Protein AF-A0A0A2WKD2-F1 (afdb_monomer_lite)

Secondary structure (DSSP, 8-state):
-------TTHHHHHHSTT-HHHHHHHHHHHHHHHHHHHHHHHHHHHHT-HHHHHHHHHHHHHHHHHTT-HHHHHTTHHHHH---HHHHHHHIIIIIHHHHHHHHHHHHHHHHHHT--TT-

Organism: NCBI:txid1300345

pLDDT: mean 87.42, std 16.6, range [31.45, 98.31]

Radius of gyration: 15.68 Å; chains: 1; bounding box: 31×27×49 Å

Structure (mmCIF, N/CA/C/O backbone):
data_AF-A0A0A2WKD2-F1
#
_entry.id   AF-A0A0A2WKD2-F1
#
loop_
_atom_site.group_PDB
_atom_site.id
_atom_site.type_symbol
_atom_site.label_atom_id
_atom_site.label_alt_id
_atom_site.label_comp_id
_atom_site.label_asym_id
_atom_site.label_entity_id
_atom_site.label_seq_id
_atom_site.pdbx_PDB_ins_code
_atom_site.Cartn_x
_atom_site.Cartn_y
_atom_site.Cartn_z
_atom_site.occupancy
_atom_site.B_iso_or_equiv
_atom_site.auth_seq_id
_atom_site.auth_comp_id
_atom_site.auth_asym_id
_atom_site.auth_atom_id
_atom_site.pdbx_PDB_model_num
ATOM 1 N N . MET A 1 1 ? -0.875 16.321 -30.060 1.00 33.34 1 MET A N 1
ATOM 2 C CA . MET A 1 1 ? -0.948 15.018 -29.373 1.00 33.34 1 MET A CA 1
ATOM 3 C C . MET A 1 1 ? 0.434 14.750 -28.821 1.00 33.34 1 MET A C 1
ATOM 5 O O . MET A 1 1 ? 1.294 14.309 -29.568 1.00 33.34 1 MET A O 1
ATOM 9 N N . ALA A 1 2 ? 0.679 15.194 -27.589 1.00 31.45 2 ALA A N 1
ATOM 10 C CA . ALA A 1 2 ? 1.913 14.881 -26.887 1.00 31.45 2 ALA A CA 1
ATOM 11 C C . ALA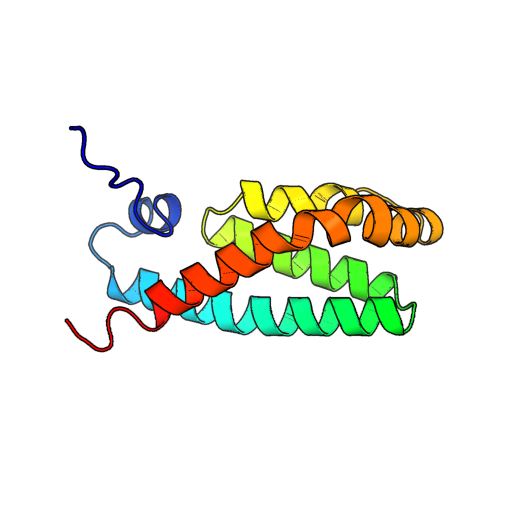 A 1 2 ? 1.740 13.477 -26.309 1.00 31.45 2 ALA A C 1
ATOM 13 O O . ALA A 1 2 ? 0.745 13.207 -25.641 1.00 31.45 2 ALA A O 1
ATOM 14 N N . ASP A 1 3 ? 2.654 12.609 -26.705 1.00 33.47 3 ASP A N 1
ATOM 15 C CA . ASP A 1 3 ? 2.818 11.232 -26.276 1.00 33.47 3 ASP A CA 1
ATOM 16 C C . ASP A 1 3 ? 2.834 11.161 -24.739 1.00 33.47 3 ASP A C 1
ATOM 18 O O . ASP A 1 3 ? 3.656 11.815 -24.098 1.00 33.47 3 ASP A O 1
ATOM 22 N N . ASP A 1 4 ? 1.883 10.433 -24.148 1.00 33.97 4 ASP A N 1
ATOM 23 C CA . ASP A 1 4 ? 1.722 10.254 -22.695 1.00 33.97 4 ASP A CA 1
ATOM 24 C C . ASP A 1 4 ? 2.729 9.207 -22.187 1.00 33.97 4 ASP A C 1
ATOM 26 O O . ASP A 1 4 ? 2.394 8.226 -21.529 1.00 33.97 4 ASP A O 1
ATOM 30 N N . THR A 1 5 ? 4.000 9.393 -22.547 1.00 38.25 5 THR A N 1
ATOM 31 C CA . THR A 1 5 ? 5.145 8.624 -22.059 1.00 38.25 5 THR A CA 1
ATOM 32 C C . THR A 1 5 ? 5.594 9.121 -20.678 1.00 38.25 5 THR A C 1
ATOM 34 O O . THR A 1 5 ? 6.785 9.167 -20.375 1.00 38.25 5 THR A O 1
ATOM 37 N N . ASP A 1 6 ? 4.657 9.399 -19.767 1.00 42.16 6 ASP A N 1
ATOM 38 C CA . ASP A 1 6 ? 4.926 9.211 -18.334 1.00 42.16 6 ASP A CA 1
ATOM 39 C C . ASP A 1 6 ? 4.816 7.698 -18.059 1.00 42.16 6 ASP A C 1
ATOM 41 O O . ASP A 1 6 ? 3.878 7.195 -17.444 1.00 42.16 6 ASP A O 1
ATOM 45 N N . GLY A 1 7 ? 5.766 6.953 -18.640 1.00 53.97 7 GLY A N 1
ATOM 46 C CA . GLY A 1 7 ? 5.760 5.494 -18.706 1.00 53.97 7 GLY A CA 1
ATOM 47 C C . GLY A 1 7 ? 5.674 4.839 -17.330 1.00 53.97 7 GLY A C 1
ATOM 48 O O . GLY A 1 7 ? 6.089 5.412 -16.322 1.00 53.97 7 GLY A O 1
ATOM 49 N N . ASP A 1 8 ? 5.141 3.618 -17.283 1.00 68.94 8 ASP A N 1
ATOM 50 C CA . ASP A 1 8 ? 5.014 2.851 -16.047 1.00 68.94 8 ASP A CA 1
ATOM 51 C C . ASP A 1 8 ? 6.318 2.891 -15.227 1.00 68.94 8 ASP A C 1
ATOM 53 O O . ASP A 1 8 ? 7.398 2.555 -15.720 1.00 68.94 8 ASP A O 1
ATOM 57 N N . PHE A 1 9 ? 6.224 3.321 -13.964 1.00 85.75 9 PHE A N 1
ATOM 58 C CA . PHE A 1 9 ? 7.381 3.513 -13.082 1.00 85.75 9 PHE A CA 1
ATOM 59 C C . PHE A 1 9 ? 8.441 4.479 -13.658 1.00 85.75 9 PHE A C 1
ATOM 61 O O . PHE A 1 9 ? 9.643 4.223 -13.567 1.00 85.75 9 PHE A O 1
ATOM 68 N N . ALA A 1 10 ? 8.010 5.606 -14.242 1.00 84.69 10 ALA A N 1
ATOM 69 C CA . ALA A 1 10 ? 8.865 6.599 -14.904 1.00 84.69 10 ALA A CA 1
ATOM 70 C C . ALA A 1 10 ? 10.073 7.038 -14.064 1.00 84.69 10 ALA A C 1
ATOM 72 O O . ALA A 1 10 ? 11.181 7.137 -14.584 1.00 84.69 10 ALA A O 1
ATOM 73 N N . GLU A 1 11 ? 9.889 7.290 -12.767 1.00 88.19 11 GLU A N 1
ATOM 74 C CA . GLU A 1 11 ? 10.984 7.704 -11.882 1.00 88.19 11 GLU A CA 1
ATOM 75 C C . GLU A 1 11 ? 12.046 6.602 -11.730 1.00 88.19 11 GLU A C 1
ATOM 77 O O . GLU A 1 11 ? 13.236 6.869 -11.900 1.00 88.19 11 GLU A O 1
ATOM 82 N N . LEU A 1 12 ? 11.625 5.348 -11.536 1.00 87.38 12 LEU A N 1
ATOM 83 C CA . LEU A 1 12 ? 12.529 4.196 -11.516 1.00 87.38 12 LEU A CA 1
ATOM 84 C C . LEU A 1 12 ? 13.246 4.013 -12.865 1.00 87.38 12 LEU A C 1
ATOM 86 O O . LEU A 1 12 ? 14.446 3.736 -12.898 1.00 87.38 12 LEU A O 1
ATOM 90 N N . SER A 1 13 ? 12.533 4.206 -13.976 1.00 87.69 13 SER A N 1
ATOM 91 C CA . SER A 1 13 ? 13.098 4.140 -15.328 1.00 87.69 13 SER A CA 1
ATOM 92 C C . SER A 1 13 ? 14.125 5.247 -15.591 1.00 87.69 13 SER A C 1
ATOM 94 O O . SER A 1 13 ? 15.140 4.999 -16.239 1.00 87.69 13 SER A O 1
ATOM 96 N N . ARG A 1 14 ? 13.929 6.449 -15.029 1.00 88.62 14 ARG A N 1
ATOM 97 C CA . ARG A 1 14 ? 14.918 7.541 -15.078 1.00 88.62 14 ARG A CA 1
ATOM 98 C C . ARG A 1 14 ? 16.183 7.217 -14.280 1.00 88.62 14 ARG A C 1
ATOM 100 O O . ARG A 1 14 ? 17.261 7.639 -14.685 1.00 88.62 14 ARG A O 1
ATOM 107 N N . TRP A 1 15 ? 16.079 6.482 -13.170 1.00 86.69 15 TRP A N 1
ATOM 108 C CA . TRP A 1 15 ? 17.247 6.058 -12.381 1.00 86.69 15 TRP A CA 1
ATOM 109 C C . TRP A 1 15 ? 18.056 4.937 -13.041 1.00 86.69 15 TRP A C 1
ATOM 111 O O . TRP A 1 15 ? 19.239 4.778 -12.743 1.00 86.69 15 TRP A O 1
ATOM 121 N N . LEU A 1 16 ? 17.432 4.158 -13.926 1.00 86.19 16 LEU A N 1
ATOM 122 C CA . LEU A 1 16 ? 18.040 3.018 -14.615 1.00 86.19 16 LEU A CA 1
ATOM 123 C C . LEU A 1 16 ? 17.937 3.169 -16.142 1.00 86.19 16 LEU A C 1
ATOM 125 O O . LEU A 1 16 ? 17.354 2.307 -16.811 1.00 86.19 16 LEU A O 1
ATOM 129 N N . PRO A 1 17 ? 18.499 4.251 -16.715 1.00 76.69 17 PRO A N 1
ATOM 130 C CA . PRO A 1 17 ? 18.387 4.495 -18.141 1.00 76.69 17 PRO A CA 1
ATOM 131 C C . PRO A 1 17 ? 19.067 3.348 -18.900 1.00 76.69 17 PRO A C 1
ATOM 133 O O . PRO A 1 17 ? 20.211 2.997 -18.611 1.00 76.69 17 PRO A O 1
ATOM 136 N N . HIS A 1 18 ? 18.365 2.786 -19.886 1.00 78.75 18 HIS A N 1
ATOM 137 C CA . HIS A 1 18 ? 18.800 1.660 -20.730 1.00 78.75 18 HIS A CA 1
ATOM 138 C C . HIS A 1 18 ? 18.815 0.265 -20.071 1.00 78.75 18 HIS A C 1
ATOM 140 O O . HIS A 1 18 ? 19.249 -0.689 -20.713 1.00 78.75 18 HIS A O 1
ATOM 146 N N . ASP A 1 19 ? 18.294 0.090 -18.848 1.00 87.88 19 ASP A N 1
ATOM 147 C CA . ASP A 1 19 ? 18.200 -1.230 -18.194 1.00 87.88 19 ASP A CA 1
ATOM 148 C C . ASP A 1 19 ? 16.745 -1.633 -17.896 1.00 87.88 19 ASP A C 1
ATOM 150 O O . ASP A 1 19 ? 16.332 -1.874 -16.755 1.00 87.88 19 ASP A O 1
ATOM 154 N N . ALA A 1 20 ? 15.947 -1.736 -18.963 1.00 85.25 20 ALA A N 1
ATOM 155 C CA . ALA A 1 20 ? 14.544 -2.147 -18.885 1.00 85.25 20 ALA A CA 1
ATOM 156 C C . ALA A 1 20 ? 14.372 -3.531 -18.226 1.00 85.25 20 ALA A C 1
ATOM 158 O O . ALA A 1 20 ? 13.399 -3.773 -17.512 1.00 85.25 20 ALA A O 1
ATOM 159 N N . ALA A 1 21 ? 15.337 -4.440 -18.409 1.00 88.19 21 ALA A N 1
ATOM 160 C CA . ALA A 1 21 ? 15.316 -5.754 -17.773 1.00 88.19 21 ALA A CA 1
ATOM 161 C C . ALA A 1 21 ? 15.452 -5.653 -16.244 1.00 88.19 21 ALA A C 1
ATOM 163 O O . ALA A 1 21 ? 14.768 -6.366 -15.505 1.00 88.19 21 ALA A O 1
ATOM 164 N N . ARG A 1 22 ? 16.311 -4.762 -15.735 1.00 89.62 22 ARG A N 1
ATOM 165 C CA . ARG A 1 22 ? 16.419 -4.498 -14.297 1.00 89.62 22 ARG A CA 1
ATOM 166 C C . ARG A 1 22 ? 15.200 -3.781 -13.743 1.00 89.62 22 ARG A C 1
ATOM 168 O O . ARG A 1 22 ? 14.753 -4.193 -12.675 1.00 89.62 22 ARG A O 1
ATOM 175 N N . VAL A 1 23 ? 14.630 -2.810 -14.459 1.00 90.44 23 VAL A N 1
ATOM 176 C CA . VAL A 1 23 ? 13.356 -2.177 -14.068 1.00 90.44 23 VAL A CA 1
ATOM 177 C C . VAL A 1 23 ? 12.275 -3.246 -13.896 1.00 90.44 23 VAL A C 1
ATOM 179 O O . VAL A 1 23 ? 11.714 -3.363 -12.808 1.00 90.44 23 VAL A O 1
ATOM 182 N N . ARG A 1 24 ? 12.075 -4.127 -14.889 1.00 90.62 24 ARG A N 1
ATOM 183 C CA . ARG A 1 24 ? 11.113 -5.240 -14.787 1.00 90.62 24 ARG A CA 1
ATOM 184 C C . ARG A 1 24 ? 11.375 -6.146 -13.586 1.00 90.62 24 ARG A C 1
ATOM 186 O O . ARG A 1 24 ? 10.440 -6.490 -12.871 1.00 90.62 24 ARG A O 1
ATOM 193 N N . ARG A 1 25 ? 12.633 -6.510 -13.308 1.00 92.69 25 ARG A N 1
ATOM 194 C CA . ARG A 1 25 ? 12.980 -7.340 -12.134 1.00 92.69 25 ARG A CA 1
ATOM 195 C C . ARG A 1 25 ? 12.659 -6.651 -10.807 1.00 92.69 25 ARG A C 1
ATOM 197 O O . ARG A 1 25 ? 12.154 -7.310 -9.898 1.00 92.69 25 ARG A O 1
ATOM 204 N N . ILE A 1 26 ? 12.942 -5.353 -10.693 1.00 94.25 26 ILE A N 1
ATOM 205 C CA . ILE A 1 26 ? 12.630 -4.561 -9.496 1.00 94.25 26 ILE A CA 1
ATOM 206 C C . ILE A 1 26 ? 11.116 -4.481 -9.312 1.00 94.25 26 ILE A C 1
ATOM 208 O O . ILE A 1 26 ? 10.618 -4.791 -8.231 1.00 94.25 26 ILE A O 1
ATOM 212 N N . VAL A 1 27 ? 10.380 -4.160 -10.375 1.00 94.62 27 VAL A N 1
ATOM 213 C CA . VAL A 1 27 ? 8.917 -4.078 -10.348 1.00 94.62 27 VAL A CA 1
ATOM 214 C C . VAL A 1 27 ? 8.288 -5.442 -10.034 1.00 94.62 27 VAL A C 1
ATOM 216 O O . VAL A 1 27 ? 7.374 -5.523 -9.218 1.00 94.62 27 VAL A O 1
ATOM 219 N N . ALA A 1 28 ? 8.829 -6.544 -10.562 1.00 94.38 28 ALA A N 1
ATOM 220 C CA . ALA A 1 28 ? 8.383 -7.901 -10.239 1.00 94.38 28 ALA A CA 1
ATOM 221 C C . ALA A 1 28 ? 8.631 -8.285 -8.771 1.00 94.38 28 ALA A C 1
ATOM 223 O O . ALA A 1 28 ? 7.842 -9.015 -8.163 1.00 94.38 28 ALA A O 1
ATOM 224 N N . ALA A 1 29 ? 9.747 -7.844 -8.185 1.00 96.00 29 ALA A N 1
ATOM 225 C CA . ALA A 1 29 ? 10.009 -8.025 -6.760 1.00 96.00 29 ALA A CA 1
ATOM 226 C C . ALA A 1 29 ? 9.049 -7.179 -5.912 1.00 96.00 29 ALA A C 1
ATOM 228 O O . ALA A 1 29 ? 8.439 -7.708 -4.982 1.00 96.00 29 ALA A O 1
ATOM 229 N N . PHE A 1 30 ? 8.859 -5.909 -6.281 1.00 96.50 30 PHE A N 1
ATOM 230 C CA . PHE A 1 30 ? 7.899 -5.006 -5.653 1.00 96.50 30 PHE A CA 1
ATOM 231 C C . PHE A 1 30 ? 6.482 -5.589 -5.673 1.00 96.50 30 PHE A C 1
ATOM 233 O O . PHE A 1 30 ? 5.885 -5.727 -4.612 1.00 96.50 30 PHE A O 1
ATOM 240 N N . HIS A 1 31 ? 5.978 -6.018 -6.835 1.00 95.88 31 HIS A N 1
ATOM 241 C CA . HIS A 1 31 ? 4.660 -6.637 -6.982 1.00 95.88 31 HIS A CA 1
ATOM 242 C C . HIS A 1 31 ? 4.469 -7.798 -5.995 1.00 95.88 31 HIS A C 1
ATOM 244 O O . HIS A 1 31 ? 3.555 -7.783 -5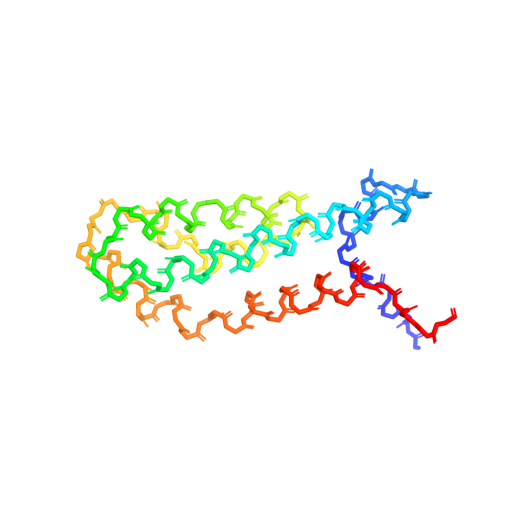.172 1.00 95.88 31 HIS A O 1
ATOM 250 N N . ARG A 1 32 ? 5.379 -8.784 -6.023 1.00 95.94 32 ARG A N 1
ATOM 251 C CA . ARG A 1 32 ? 5.274 -9.995 -5.191 1.00 95.94 32 ARG A CA 1
ATOM 252 C C . ARG A 1 32 ? 5.274 -9.683 -3.696 1.00 95.94 32 ARG A C 1
ATOM 254 O O . ARG A 1 32 ? 4.504 -10.280 -2.946 1.00 95.94 32 ARG A O 1
ATOM 261 N N . ILE A 1 33 ? 6.142 -8.771 -3.260 1.00 97.25 33 ILE A N 1
ATOM 262 C CA . ILE A 1 33 ? 6.244 -8.388 -1.848 1.00 97.25 33 ILE A CA 1
ATOM 263 C C . ILE A 1 33 ? 5.006 -7.594 -1.426 1.00 97.25 33 ILE A C 1
ATOM 265 O O . ILE A 1 33 ? 4.410 -7.906 -0.398 1.00 97.25 33 ILE A O 1
ATOM 269 N N . THR A 1 34 ? 4.590 -6.615 -2.227 1.00 96.75 34 THR A N 1
ATOM 270 C CA . THR A 1 34 ? 3.486 -5.712 -1.892 1.00 96.75 34 THR A CA 1
ATOM 271 C C . THR A 1 34 ? 2.140 -6.432 -1.863 1.00 96.75 34 THR A C 1
ATOM 273 O O . THR A 1 34 ? 1.381 -6.202 -0.929 1.00 96.75 34 THR A O 1
ATOM 276 N N . VAL A 1 35 ? 1.855 -7.358 -2.791 1.00 96.75 35 VAL A N 1
ATOM 277 C CA . VAL A 1 35 ? 0.642 -8.207 -2.732 1.00 96.75 35 VAL A CA 1
ATOM 278 C C . VAL A 1 35 ? 0.576 -8.964 -1.410 1.00 96.75 35 VAL A C 1
ATOM 280 O O . VAL A 1 35 ? -0.438 -8.937 -0.711 1.00 96.75 35 VAL A O 1
ATOM 283 N N . ARG A 1 36 ? 1.674 -9.638 -1.055 1.00 97.56 36 ARG A N 1
ATOM 284 C CA . ARG A 1 36 ? 1.746 -10.446 0.162 1.00 97.56 36 ARG A CA 1
ATOM 285 C C . ARG A 1 36 ? 1.569 -9.582 1.407 1.00 97.56 36 ARG A C 1
ATOM 287 O O . ARG A 1 36 ? 0.831 -9.964 2.314 1.00 97.56 36 ARG A O 1
ATOM 294 N N . ASP A 1 37 ? 2.248 -8.442 1.458 1.00 98.19 37 ASP A N 1
ATOM 295 C CA . ASP A 1 37 ? 2.211 -7.550 2.611 1.00 98.19 37 ASP A CA 1
ATOM 296 C C . ASP A 1 37 ? 0.822 -6.874 2.735 1.00 98.19 37 ASP A C 1
ATOM 298 O O 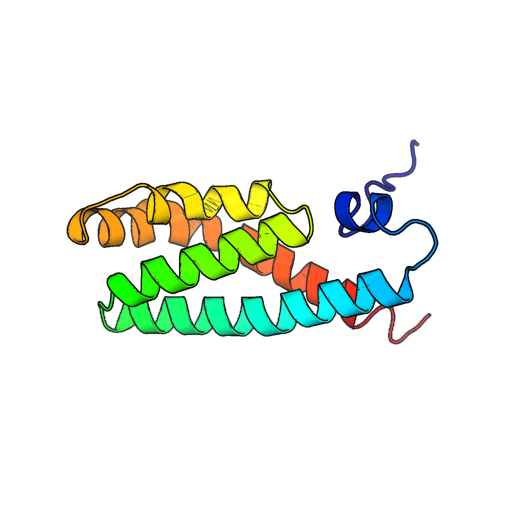. ASP A 1 37 ? 0.305 -6.786 3.846 1.00 98.19 37 ASP A O 1
ATOM 302 N N . LEU A 1 38 ? 0.154 -6.517 1.624 1.00 96.69 38 LEU A N 1
ATOM 303 C CA . LEU A 1 38 ? -1.234 -6.020 1.615 1.00 96.69 38 LEU A CA 1
ATOM 304 C C . LEU A 1 38 ? -2.216 -7.052 2.173 1.00 96.69 38 LEU A C 1
ATOM 306 O O . LEU A 1 38 ? -2.967 -6.746 3.097 1.00 96.69 38 LEU A O 1
ATOM 310 N N . LEU A 1 39 ? -2.179 -8.284 1.659 1.00 97.25 39 LEU A N 1
ATOM 311 C CA . LEU A 1 39 ? -3.052 -9.360 2.132 1.00 97.25 39 LEU A CA 1
ATOM 312 C C . LEU A 1 39 ? -2.807 -9.660 3.618 1.00 97.25 39 LEU A C 1
ATOM 314 O O . LEU A 1 39 ? -3.742 -9.848 4.395 1.00 97.25 39 LEU A O 1
ATOM 318 N N . SER A 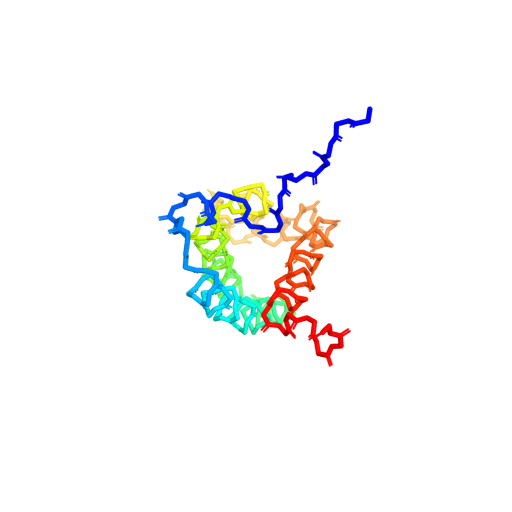1 40 ? -1.540 -9.667 4.035 1.00 98.31 40 SER A N 1
ATOM 319 C CA . SER A 1 40 ? -1.170 -9.858 5.441 1.00 98.31 40 SER A CA 1
ATOM 320 C C . SER A 1 40 ? -1.700 -8.725 6.322 1.00 98.31 40 SER A C 1
ATOM 322 O O . SER A 1 40 ? -2.142 -8.983 7.440 1.00 98.31 40 SER A O 1
ATOM 324 N N . MET A 1 41 ? -1.716 -7.491 5.811 1.00 97.88 41 MET A N 1
ATOM 325 C CA . MET A 1 41 ? -2.192 -6.317 6.539 1.00 97.88 41 MET A CA 1
ATOM 326 C C . MET A 1 41 ? -3.709 -6.355 6.718 1.00 97.88 41 MET A C 1
ATOM 328 O O . MET A 1 41 ? -4.208 -6.031 7.792 1.00 97.88 41 MET A O 1
ATOM 332 N N . GLU A 1 42 ? -4.448 -6.796 5.700 1.00 96.50 42 GLU A N 1
ATOM 333 C CA . GLU A 1 42 ? -5.897 -7.003 5.794 1.00 96.50 42 GLU A CA 1
ATOM 334 C C . GLU A 1 42 ? -6.244 -8.112 6.795 1.00 96.50 42 GLU A C 1
ATOM 336 O O . GLU A 1 42 ? -7.127 -7.936 7.636 1.00 96.50 42 GLU A O 1
ATOM 341 N N . HIS A 1 43 ? -5.491 -9.215 6.792 1.00 98.25 43 HIS A N 1
ATOM 342 C CA . HIS A 1 43 ? -5.652 -10.262 7.798 1.00 98.25 43 HIS A CA 1
ATOM 343 C C . HIS A 1 43 ? -5.297 -9.789 9.215 1.00 98.25 43 HIS A C 1
ATOM 345 O O . HIS A 1 43 ? -5.983 -10.158 10.167 1.00 98.25 43 HIS A O 1
ATOM 351 N N . ALA A 1 44 ? -4.248 -8.979 9.380 1.00 98.00 44 ALA A N 1
ATOM 352 C CA . ALA A 1 44 ? -3.893 -8.390 10.670 1.00 98.00 44 ALA A CA 1
ATOM 353 C C . ALA A 1 44 ? -5.006 -7.467 11.186 1.00 98.00 44 ALA A C 1
ATOM 355 O O . ALA A 1 44 ? -5.432 -7.605 12.333 1.00 98.00 44 ALA A O 1
ATOM 356 N N . ALA A 1 45 ? -5.562 -6.615 10.319 1.00 97.06 45 ALA A N 1
ATOM 357 C CA . ALA A 1 45 ? -6.695 -5.756 10.654 1.00 97.06 45 ALA A CA 1
ATOM 358 C C . ALA A 1 45 ? -7.934 -6.568 11.072 1.00 97.06 45 ALA A C 1
ATOM 360 O O . ALA A 1 45 ? -8.590 -6.224 12.055 1.00 97.06 45 ALA A O 1
ATOM 361 N N . ALA A 1 46 ? -8.224 -7.680 10.385 1.00 96.75 46 ALA A N 1
ATOM 362 C CA . ALA A 1 46 ? -9.327 -8.577 10.737 1.00 96.75 46 ALA A CA 1
ATOM 363 C C . ALA A 1 46 ? -9.144 -9.254 12.110 1.00 96.75 46 ALA A C 1
ATOM 365 O O . ALA A 1 46 ? -10.126 -9.501 12.806 1.00 96.75 46 ALA A O 1
ATOM 366 N N . ARG A 1 47 ? -7.897 -9.519 12.525 1.00 97.25 47 ARG A N 1
ATOM 367 C CA . ARG A 1 47 ? -7.563 -10.057 13.858 1.00 97.25 47 ARG A CA 1
ATOM 368 C C . ARG A 1 47 ? -7.423 -8.984 14.944 1.00 97.25 47 ARG A C 1
ATOM 370 O O . ARG A 1 47 ? -7.248 -9.332 16.106 1.00 97.25 47 ARG A O 1
ATOM 377 N N . GLY A 1 48 ? -7.481 -7.700 14.585 1.00 95.69 48 GLY A N 1
ATOM 378 C CA . GLY A 1 48 ? -7.230 -6.592 15.509 1.00 95.69 48 GLY A CA 1
ATOM 379 C C . GLY A 1 48 ? -5.759 -6.420 15.903 1.00 95.69 48 GLY A C 1
ATOM 380 O O . GLY A 1 48 ? -5.479 -5.780 16.912 1.00 95.69 48 GLY A O 1
ATOM 381 N N . ASP A 1 49 ? -4.827 -6.974 15.126 1.00 97.06 49 ASP A N 1
ATOM 382 C CA . ASP A 1 49 ? -3.385 -6.856 15.353 1.00 97.06 49 ASP A CA 1
ATOM 383 C C . ASP A 1 49 ? -2.854 -5.552 14.738 1.00 97.06 49 ASP A C 1
ATOM 385 O O . ASP A 1 49 ? -2.326 -5.509 13.624 1.00 97.06 49 ASP A O 1
ATOM 389 N N . TRP A 1 50 ? -3.074 -4.445 15.447 1.00 95.44 50 TRP A N 1
ATOM 390 C CA . TRP A 1 50 ? -2.767 -3.100 14.954 1.00 95.44 50 TRP A CA 1
ATOM 391 C C . TRP A 1 50 ? -1.261 -2.812 14.883 1.00 95.44 50 TRP A C 1
ATOM 393 O O . TRP A 1 50 ? -0.829 -2.045 14.019 1.00 95.44 50 TRP A O 1
ATOM 403 N N . GLY A 1 51 ? -0.454 -3.467 15.723 1.00 94.62 51 GLY A N 1
ATOM 404 C CA . GLY A 1 51 ? 1.006 -3.415 15.630 1.00 94.62 51 GLY A CA 1
ATOM 405 C C . GLY A 1 51 ? 1.505 -3.986 14.302 1.00 94.62 51 GLY A C 1
ATOM 406 O O . GLY A 1 51 ? 2.288 -3.341 13.598 1.00 94.62 51 GLY A O 1
ATOM 407 N N . GLU A 1 52 ? 0.979 -5.146 13.904 1.00 97.06 52 GLU A N 1
ATOM 408 C CA . GLU A 1 52 ? 1.298 -5.761 12.617 1.00 97.06 52 GLU A CA 1
ATOM 409 C C . GLU A 1 52 ? 0.766 -4.942 11.431 1.00 97.06 52 GLU A C 1
ATOM 411 O O . GLU A 1 52 ? 1.470 -4.793 10.428 1.00 97.06 52 GLU A O 1
ATOM 416 N N . VAL A 1 53 ? -0.421 -4.325 11.549 1.00 97.56 53 VAL A N 1
ATOM 417 C CA . VAL A 1 53 ? -0.929 -3.390 10.527 1.00 97.56 53 VAL A CA 1
ATOM 418 C C . VAL A 1 53 ? 0.062 -2.250 10.285 1.00 97.56 53 VAL A C 1
ATOM 420 O O . VAL A 1 53 ? 0.394 -1.975 9.132 1.00 97.56 53 VAL A O 1
ATOM 423 N N . ARG A 1 54 ? 0.571 -1.604 11.345 1.00 96.88 54 ARG A N 1
ATOM 424 C CA . ARG A 1 54 ? 1.545 -0.506 11.210 1.00 96.88 54 ARG A CA 1
ATOM 425 C C . ARG A 1 54 ? 2.832 -0.985 10.541 1.00 96.88 54 ARG A C 1
ATOM 427 O O . ARG A 1 54 ? 3.300 -0.352 9.596 1.00 96.88 54 ARG A O 1
ATOM 434 N N . ARG A 1 55 ? 3.375 -2.119 10.989 1.00 97.44 55 ARG A N 1
ATOM 435 C CA . ARG A 1 55 ? 4.616 -2.692 10.446 1.00 97.44 55 ARG A CA 1
ATOM 436 C C . ARG A 1 55 ? 4.491 -3.016 8.954 1.00 97.44 55 ARG A C 1
ATOM 438 O O . ARG A 1 55 ? 5.412 -2.761 8.177 1.00 97.44 55 ARG A O 1
ATOM 445 N N . LEU A 1 56 ? 3.360 -3.579 8.533 1.00 98.31 56 LEU A N 1
ATOM 446 C CA . LEU A 1 56 ? 3.100 -3.892 7.127 1.00 98.31 56 LEU A CA 1
ATOM 447 C C . LEU A 1 56 ? 2.848 -2.627 6.297 1.00 98.31 56 LEU A C 1
ATOM 449 O O . LEU A 1 56 ? 3.397 -2.513 5.201 1.00 98.31 56 LEU A O 1
ATOM 453 N N . ALA A 1 57 ? 2.114 -1.647 6.832 1.00 97.62 57 ALA A N 1
ATOM 454 C CA . ALA A 1 57 ? 1.935 -0.343 6.196 1.00 97.62 57 ALA A CA 1
ATOM 455 C C . ALA A 1 57 ? 3.282 0.356 5.943 1.00 97.62 57 ALA A C 1
ATOM 457 O O . ALA A 1 57 ? 3.494 0.934 4.876 1.00 97.62 57 ALA A O 1
ATOM 458 N N . GLU A 1 58 ? 4.224 0.265 6.884 1.00 97.38 58 GLU A N 1
ATOM 459 C CA . GLU A 1 58 ? 5.557 0.851 6.743 1.00 97.38 58 GLU A CA 1
ATOM 460 C C . GLU A 1 58 ? 6.341 0.177 5.613 1.00 97.38 58 GLU A C 1
ATOM 462 O O . GLU A 1 58 ? 6.890 0.846 4.736 1.00 97.38 58 GLU A O 1
ATOM 467 N N . ARG A 1 59 ? 6.325 -1.161 5.574 1.00 97.94 59 ARG A N 1
ATOM 468 C CA . ARG A 1 59 ? 6.971 -1.949 4.515 1.00 97.94 59 ARG A CA 1
ATOM 469 C C . ARG A 1 59 ? 6.417 -1.632 3.131 1.00 97.94 59 ARG A C 1
ATOM 471 O O . ARG A 1 59 ? 7.199 -1.442 2.199 1.00 97.94 59 ARG A O 1
ATOM 478 N N . ILE A 1 60 ? 5.095 -1.530 2.999 1.00 97.94 60 ILE A N 1
ATOM 479 C CA . ILE A 1 60 ? 4.448 -1.166 1.732 1.00 97.94 60 ILE A CA 1
ATOM 480 C C . ILE A 1 60 ? 4.829 0.266 1.336 1.00 97.94 60 ILE A C 1
ATOM 482 O O . ILE A 1 60 ? 5.180 0.508 0.182 1.00 97.94 60 ILE A O 1
ATOM 486 N N . SER A 1 61 ? 4.818 1.207 2.287 1.00 97.50 61 SER A N 1
ATOM 487 C CA . SER A 1 61 ? 5.206 2.604 2.055 1.00 97.50 61 SER A CA 1
ATOM 488 C C . SER A 1 61 ? 6.650 2.721 1.556 1.00 97.50 61 SER A C 1
ATOM 490 O O . SER A 1 61 ? 6.904 3.399 0.560 1.00 97.50 61 SER A O 1
ATOM 492 N N . MET A 1 62 ? 7.590 2.000 2.176 1.00 97.00 62 MET A N 1
ATOM 493 C CA . MET A 1 62 ? 8.978 1.920 1.705 1.00 97.00 62 MET A CA 1
ATOM 494 C C . MET A 1 62 ? 9.076 1.311 0.305 1.00 97.00 62 MET A C 1
ATOM 496 O O . MET A 1 62 ? 9.759 1.864 -0.554 1.00 97.00 62 M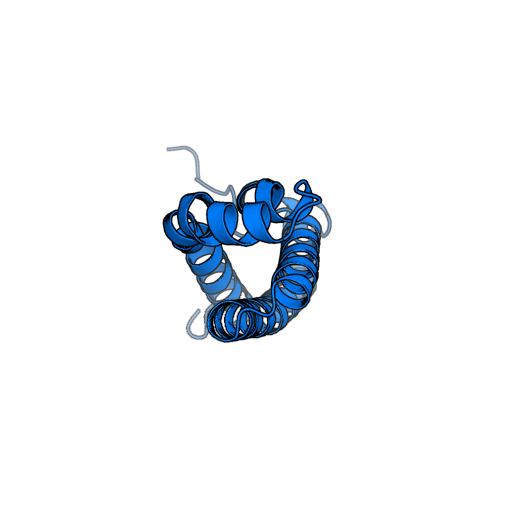ET A O 1
ATOM 500 N N . GLY A 1 63 ? 8.362 0.209 0.050 1.00 96.44 63 GLY A N 1
ATOM 501 C CA . GLY A 1 63 ? 8.314 -0.425 -1.267 1.00 96.44 63 GLY A CA 1
ATOM 502 C C . GLY A 1 63 ? 7.855 0.541 -2.358 1.00 96.44 63 GLY A C 1
ATOM 503 O O . GLY A 1 63 ? 8.507 0.636 -3.392 1.00 96.44 63 GLY A O 1
ATOM 504 N N . CYS A 1 64 ? 6.792 1.307 -2.095 1.00 95.94 64 CYS A N 1
ATOM 505 C CA . CYS A 1 64 ? 6.284 2.323 -3.016 1.00 95.94 64 CYS A CA 1
ATOM 506 C C . CYS A 1 64 ? 7.335 3.410 -3.291 1.00 95.94 64 CYS A C 1
ATOM 508 O O . CYS A 1 64 ? 7.578 3.747 -4.445 1.00 95.94 64 CYS A O 1
ATOM 510 N N . LYS A 1 65 ? 8.013 3.919 -2.255 1.00 94.94 65 LYS A N 1
ATOM 511 C CA . LYS A 1 65 ? 9.073 4.932 -2.411 1.00 94.94 65 LYS A CA 1
ATOM 512 C C . LYS A 1 65 ? 10.262 4.417 -3.228 1.00 94.94 65 LYS A C 1
ATOM 514 O O . LYS A 1 65 ? 10.771 5.142 -4.072 1.00 94.94 65 LYS A O 1
ATOM 519 N N . HIS A 1 66 ? 10.676 3.163 -3.034 1.00 93.38 66 HIS A N 1
ATOM 520 C CA . HIS A 1 66 ? 11.784 2.562 -3.791 1.00 93.38 66 HIS A CA 1
ATOM 521 C C . HIS A 1 66 ? 11.512 2.413 -5.292 1.00 93.38 66 HIS A C 1
ATOM 523 O O . HIS A 1 66 ? 12.459 2.281 -6.063 1.00 93.38 66 HIS A O 1
ATOM 529 N N . VAL A 1 67 ? 10.245 2.419 -5.710 1.00 93.75 67 VAL A N 1
ATOM 530 C CA . VAL A 1 67 ? 9.858 2.373 -7.128 1.00 93.75 67 VAL A CA 1
ATOM 531 C C . VAL A 1 67 ? 9.366 3.729 -7.654 1.00 93.75 67 VAL A C 1
ATOM 533 O O . VAL A 1 67 ? 8.847 3.792 -8.764 1.00 93.75 67 VAL A O 1
ATOM 536 N N . GLY A 1 68 ? 9.527 4.809 -6.877 1.00 92.94 68 GLY A N 1
ATOM 537 C CA . GLY A 1 68 ? 9.119 6.173 -7.251 1.00 92.94 68 GLY A CA 1
ATOM 538 C C . GLY A 1 68 ? 7.626 6.482 -7.063 1.00 92.94 68 GLY A C 1
ATOM 539 O O . GLY A 1 68 ? 7.130 7.548 -7.415 1.00 92.94 68 GLY A O 1
ATOM 540 N N . GLU A 1 69 ? 6.859 5.578 -6.459 1.00 93.62 69 GLU A N 1
ATOM 541 C CA . GLU A 1 69 ? 5.402 5.688 -6.327 1.00 93.62 69 GLU A CA 1
ATOM 542 C C . GLU A 1 69 ? 5.005 6.396 -5.024 1.00 93.62 69 GLU A C 1
ATOM 544 O O . GLU A 1 69 ? 4.227 5.907 -4.199 1.00 93.62 69 GLU A O 1
ATOM 549 N N . THR A 1 70 ? 5.551 7.595 -4.823 1.00 90.88 70 THR A N 1
ATOM 550 C CA . THR A 1 70 ? 5.399 8.368 -3.578 1.00 90.88 70 THR A CA 1
ATOM 551 C C . THR A 1 70 ? 3.939 8.732 -3.282 1.00 90.88 70 THR A C 1
ATOM 553 O O . THR A 1 70 ? 3.521 8.745 -2.123 1.00 90.88 70 THR A O 1
ATOM 556 N N . ARG A 1 71 ? 3.115 8.955 -4.317 1.00 87.56 71 ARG A N 1
ATOM 557 C CA . ARG A 1 71 ? 1.667 9.191 -4.152 1.00 87.56 71 ARG A CA 1
ATOM 558 C C . ARG A 1 71 ? 0.950 7.979 -3.555 1.00 87.56 71 ARG A C 1
ATOM 560 O O . ARG A 1 71 ? 0.069 8.150 -2.717 1.00 87.56 71 ARG A O 1
ATOM 567 N N . ALA A 1 72 ? 1.338 6.767 -3.951 1.00 89.69 72 ALA A N 1
ATOM 568 C CA . ALA A 1 72 ? 0.790 5.547 -3.373 1.00 89.69 72 ALA A CA 1
ATOM 569 C C . ALA A 1 72 ? 1.265 5.361 -1.925 1.00 89.69 72 ALA A C 1
ATOM 571 O O . ALA A 1 72 ? 0.462 5.022 -1.061 1.00 89.69 72 ALA A O 1
ATOM 572 N N . ALA A 1 73 ? 2.525 5.689 -1.621 1.00 92.88 73 ALA A N 1
ATOM 573 C CA . ALA A 1 73 ? 3.029 5.687 -0.246 1.00 92.88 73 ALA A CA 1
ATOM 574 C C . ALA A 1 73 ? 2.248 6.652 0.673 1.00 92.88 73 ALA A C 1
ATOM 576 O O . ALA A 1 73 ? 1.975 6.328 1.830 1.00 92.88 73 ALA A O 1
ATOM 577 N N . ALA A 1 74 ? 1.835 7.816 0.158 1.00 90.50 74 ALA A N 1
ATOM 578 C CA . ALA A 1 74 ? 1.116 8.834 0.925 1.00 90.50 74 ALA A CA 1
ATOM 579 C C . ALA A 1 74 ? -0.247 8.359 1.460 1.00 90.50 74 ALA A C 1
ATOM 581 O O . ALA A 1 74 ? -0.706 8.851 2.490 1.00 90.50 74 ALA A O 1
ATOM 582 N N . CYS A 1 75 ? -0.892 7.370 0.827 1.00 91.75 75 CYS A N 1
ATOM 583 C CA . CYS A 1 75 ? -2.162 6.849 1.342 1.00 91.75 75 CYS A CA 1
ATOM 584 C C . CYS A 1 75 ? -2.009 6.092 2.676 1.00 91.75 75 CYS A C 1
ATOM 586 O O . CYS A 1 75 ? -2.982 5.969 3.419 1.00 91.75 75 CYS A O 1
ATOM 588 N N . LEU A 1 76 ? -0.791 5.641 2.998 1.00 94.62 76 LEU A N 1
ATOM 589 C CA . LEU A 1 76 ? -0.452 4.943 4.239 1.00 94.62 76 LEU A CA 1
ATOM 590 C C . LEU A 1 76 ? 0.042 5.898 5.333 1.00 94.62 76 LEU A C 1
ATOM 592 O O . LEU A 1 76 ? 0.073 5.496 6.490 1.00 94.62 76 LEU A O 1
ATOM 596 N N . ALA A 1 77 ? 0.400 7.144 4.999 1.00 93.69 77 ALA A N 1
ATOM 597 C CA . ALA A 1 77 ? 1.047 8.076 5.928 1.00 93.69 77 ALA A CA 1
ATOM 598 C C . ALA A 1 77 ? 0.289 8.253 7.259 1.00 93.69 77 ALA A C 1
ATOM 600 O O . ALA A 1 77 ? 0.919 8.092 8.306 1.00 93.69 77 ALA A O 1
ATOM 601 N N . PRO A 1 78 ? -1.053 8.407 7.283 1.00 93.81 78 PRO A N 1
ATOM 602 C CA . PRO A 1 78 ? -1.768 8.528 8.555 1.00 93.81 78 PRO A CA 1
ATOM 603 C C . PRO A 1 78 ? -1.654 7.292 9.459 1.00 93.81 78 PRO A C 1
ATOM 605 O O . PRO A 1 78 ? -1.669 7.419 10.681 1.00 93.81 78 PRO A O 1
ATOM 608 N N . LEU A 1 79 ? -1.499 6.092 8.883 1.00 94.25 79 LEU A N 1
ATOM 609 C CA . LEU A 1 79 ? -1.289 4.861 9.656 1.00 94.25 79 LEU A CA 1
ATOM 610 C C . LEU A 1 79 ? 0.098 4.816 10.320 1.00 94.25 79 LEU A C 1
ATOM 612 O O . LEU A 1 79 ? 0.279 4.135 11.328 1.00 94.25 79 LEU A O 1
ATOM 616 N N . LEU A 1 80 ? 1.073 5.529 9.756 1.00 94.06 80 LEU A N 1
ATOM 617 C CA . LEU A 1 80 ? 2.460 5.552 10.227 1.00 94.06 80 LEU A CA 1
ATOM 618 C C . LEU A 1 80 ? 2.709 6.676 11.235 1.00 94.06 80 LEU A C 1
ATOM 620 O O . LEU A 1 80 ? 3.498 6.511 12.158 1.00 94.06 80 LEU A O 1
ATOM 624 N N . GLU A 1 81 ? 2.024 7.804 11.071 1.00 91.44 81 GLU A N 1
ATOM 625 C CA . GLU A 1 81 ? 2.197 8.995 11.909 1.00 91.44 81 GLU A CA 1
ATOM 626 C C . GLU A 1 81 ? 1.475 8.884 13.258 1.00 91.44 81 GLU A C 1
ATOM 628 O O . GLU A 1 81 ? 1.856 9.529 14.237 1.00 91.44 81 GLU A O 1
ATOM 633 N N . THR A 1 82 ? 0.426 8.061 13.339 1.00 88.88 82 THR A N 1
ATOM 634 C CA . THR A 1 82 ? -0.331 7.902 14.580 1.00 88.88 82 THR A CA 1
ATOM 635 C C . THR A 1 82 ? 0.417 7.043 15.597 1.00 88.88 82 THR A C 1
ATOM 637 O O . THR A 1 82 ? 0.857 5.933 15.297 1.00 88.88 82 THR A O 1
ATOM 640 N N . GLN A 1 83 ? 0.511 7.522 16.838 1.00 83.00 83 GLN A N 1
ATOM 641 C CA . GLN A 1 83 ? 1.182 6.802 17.927 1.00 83.00 83 GLN A CA 1
ATOM 642 C C . GLN A 1 83 ? 0.241 5.828 18.657 1.00 83.00 83 GLN A C 1
ATOM 644 O O . GLN A 1 83 ? 0.693 4.802 19.162 1.00 83.00 83 GLN A O 1
ATOM 649 N N . TYR A 1 84 ? -1.072 6.081 18.634 1.00 83.81 84 TYR A N 1
ATOM 650 C CA . TYR A 1 84 ? -2.073 5.338 19.408 1.00 83.81 84 TYR A CA 1
ATOM 651 C C . TYR A 1 84 ? -2.813 4.284 18.570 1.00 83.81 84 TYR A C 1
ATOM 653 O O . TYR A 1 84 ? -3.299 4.576 17.478 1.00 83.81 84 TYR A O 1
ATOM 661 N N . GLU A 1 85 ? -2.978 3.070 19.104 1.00 78.62 85 GLU A N 1
ATOM 662 C CA . GLU A 1 85 ? -3.638 1.957 18.394 1.00 78.62 85 GLU A CA 1
ATOM 663 C C . GLU A 1 85 ? -5.127 2.200 18.107 1.00 78.62 85 GLU A C 1
ATOM 665 O O . GLU A 1 85 ? -5.615 1.873 17.026 1.00 78.62 85 GLU A O 1
ATOM 670 N N . VAL A 1 86 ? -5.857 2.823 19.041 1.00 81.12 86 VAL A N 1
ATOM 671 C CA . VAL A 1 86 ? -7.280 3.164 18.843 1.00 81.12 86 VAL A CA 1
ATOM 672 C C . VAL A 1 86 ? -7.446 4.093 17.637 1.00 81.12 86 VAL A C 1
ATOM 674 O O . VAL A 1 86 ? -8.325 3.888 16.797 1.00 81.12 86 VAL A O 1
ATOM 677 N N . SER A 1 87 ? -6.550 5.071 17.509 1.00 90.44 87 SER A N 1
ATOM 678 C CA . SER A 1 87 ? -6.497 5.978 16.365 1.00 90.44 87 SER A CA 1
ATOM 679 C C . SER A 1 87 ? -6.093 5.248 15.085 1.00 90.44 87 SER A C 1
ATOM 681 O O . SER A 1 87 ? -6.650 5.534 14.027 1.00 90.44 87 SER A O 1
ATOM 683 N N . LEU A 1 88 ? -5.194 4.262 15.168 1.00 93.31 88 LEU A N 1
ATOM 684 C CA . LEU A 1 88 ? -4.779 3.454 14.021 1.00 93.31 88 LEU A CA 1
ATOM 685 C C . LEU A 1 88 ? -5.944 2.662 13.421 1.00 93.31 88 LEU A C 1
ATOM 687 O O . LEU A 1 88 ? -6.129 2.682 12.205 1.00 93.31 88 LEU A O 1
ATOM 691 N N . LYS A 1 89 ? -6.779 2.038 14.260 1.00 94.88 89 LYS A N 1
ATOM 692 C CA . LYS A 1 89 ? -8.006 1.362 13.812 1.00 94.88 89 LYS A CA 1
ATOM 693 C C . LYS A 1 89 ? -8.949 2.324 13.088 1.00 94.88 89 LYS A C 1
ATOM 695 O O . LYS A 1 89 ? -9.441 2.010 12.004 1.00 94.88 89 LYS A O 1
ATOM 700 N N . ALA A 1 90 ? -9.205 3.493 13.675 1.00 95.38 90 ALA A N 1
ATOM 701 C CA . ALA A 1 90 ? -10.083 4.493 13.071 1.00 95.38 90 ALA A CA 1
ATOM 702 C C . ALA A 1 90 ? -9.539 4.972 11.715 1.00 95.38 90 ALA A C 1
ATOM 704 O O . ALA A 1 90 ? -10.275 5.005 10.731 1.00 95.38 90 ALA A O 1
ATOM 705 N N . LEU A 1 91 ? -8.239 5.265 11.636 1.00 95.81 91 LEU A N 1
ATOM 706 C CA . LEU A 1 91 ? -7.569 5.684 10.405 1.00 95.81 91 LEU A CA 1
ATOM 707 C C . LEU A 1 91 ? -7.545 4.572 9.353 1.00 95.81 91 LEU A C 1
ATOM 709 O O . LEU A 1 91 ? -7.722 4.851 8.167 1.00 95.81 91 LEU A O 1
ATOM 713 N N . TYR A 1 92 ? -7.404 3.310 9.757 1.00 96.25 92 TYR A N 1
ATOM 714 C CA . TYR A 1 92 ? -7.481 2.185 8.832 1.00 96.25 92 TYR A CA 1
ATOM 715 C C . TYR A 1 92 ? -8.819 2.176 8.083 1.00 96.25 92 TYR A C 1
ATOM 717 O O . TYR A 1 92 ? -8.839 2.156 6.852 1.00 96.25 92 TYR A O 1
ATOM 725 N N . PHE A 1 93 ? -9.938 2.260 8.805 1.00 95.62 93 PHE A N 1
ATOM 726 C CA . PHE A 1 93 ? -11.266 2.206 8.189 1.00 95.62 93 PHE A CA 1
ATOM 727 C C . PHE A 1 93 ? -11.696 3.522 7.532 1.00 95.62 93 PHE A C 1
ATOM 729 O O . PHE A 1 93 ? -12.318 3.488 6.474 1.00 95.62 93 PHE A O 1
ATOM 736 N N . ALA A 1 94 ? -11.373 4.675 8.120 1.00 95.69 94 ALA A N 1
ATOM 737 C CA . ALA A 1 94 ? -11.820 5.975 7.615 1.00 95.69 94 ALA A CA 1
ATOM 738 C C . ALA A 1 94 ? -10.918 6.541 6.506 1.00 95.69 94 ALA A C 1
ATOM 740 O O . ALA A 1 94 ? -11.383 7.276 5.632 1.00 95.69 94 ALA A O 1
ATOM 741 N N . TRP A 1 95 ? -9.622 6.216 6.527 1.00 94.44 95 TRP A N 1
ATOM 742 C CA . TRP A 1 95 ? -8.649 6.773 5.590 1.00 94.44 95 TRP A CA 1
ATOM 743 C C . TRP A 1 95 ? -8.153 5.755 4.570 1.00 94.44 95 TRP A C 1
ATOM 745 O O . TRP A 1 95 ? -8.313 5.974 3.365 1.00 94.44 95 TRP A O 1
ATOM 755 N N . TYR A 1 96 ? -7.558 4.661 5.049 1.00 94.69 96 TYR A N 1
ATOM 756 C CA . TYR A 1 96 ? -6.884 3.685 4.196 1.00 94.69 96 TYR A CA 1
ATOM 757 C C . TYR A 1 96 ? -7.875 2.851 3.377 1.00 94.69 96 TYR A C 1
ATOM 759 O O . TYR A 1 96 ? -7.763 2.811 2.152 1.00 94.69 96 TYR A O 1
ATOM 767 N N . ALA A 1 97 ? -8.872 2.226 4.010 1.00 93.88 97 ALA A N 1
ATOM 768 C CA . ALA A 1 97 ? -9.781 1.298 3.335 1.00 93.88 97 ALA A CA 1
ATOM 769 C C . ALA A 1 97 ? -10.521 1.920 2.128 1.00 93.88 97 ALA A C 1
ATOM 771 O O . ALA A 1 97 ? -10.559 1.275 1.079 1.00 93.88 97 ALA A O 1
ATOM 772 N N . PRO A 1 98 ? -11.011 3.177 2.180 1.00 94.12 98 PRO A N 1
ATOM 773 C CA . PRO A 1 98 ? -11.603 3.836 1.013 1.00 94.12 98 PRO A CA 1
ATOM 774 C C . PRO A 1 98 ? -10.598 4.138 -0.109 1.00 94.12 98 PRO A C 1
ATOM 776 O O . PRO A 1 98 ? -10.981 4.272 -1.268 1.00 94.12 98 PRO A O 1
ATOM 779 N N . ARG A 1 99 ? -9.305 4.265 0.216 1.00 93.19 99 ARG A N 1
ATOM 780 C CA . ARG A 1 99 ? -8.236 4.666 -0.717 1.00 93.19 99 ARG A CA 1
ATOM 781 C C . ARG A 1 99 ? -7.390 3.495 -1.220 1.00 93.19 99 ARG A C 1
ATOM 783 O O . ARG A 1 99 ? -6.642 3.672 -2.182 1.00 93.19 99 ARG A O 1
ATOM 790 N N . ARG A 1 100 ? -7.538 2.293 -0.647 1.00 92.94 100 ARG A N 1
ATOM 791 C CA . ARG A 1 100 ? -6.734 1.104 -0.994 1.00 92.94 100 ARG A CA 1
ATOM 792 C C . ARG A 1 100 ? -6.801 0.728 -2.475 1.00 92.94 100 ARG A C 1
ATOM 794 O O . ARG A 1 100 ? -5.843 0.177 -3.001 1.00 92.94 100 ARG A O 1
ATOM 801 N N . GLY A 1 101 ? -7.881 1.090 -3.175 1.00 91.50 101 GLY A N 1
ATOM 802 C CA . GLY A 1 101 ? -8.006 0.880 -4.620 1.00 91.50 101 GLY A CA 1
ATOM 803 C C . GLY A 1 101 ? -6.877 1.525 -5.436 1.00 91.50 101 GLY A C 1
ATOM 804 O O . GLY A 1 101 ? -6.526 1.014 -6.492 1.00 91.50 101 GLY A O 1
ATOM 805 N N . GLY A 1 102 ? -6.263 2.608 -4.942 1.00 91.19 102 GLY A N 1
ATOM 806 C CA . GLY A 1 102 ? -5.067 3.186 -5.561 1.00 91.19 102 GLY A CA 1
ATOM 807 C C . GLY A 1 102 ? -3.841 2.272 -5.464 1.00 91.19 102 GLY A C 1
ATOM 808 O O . GLY A 1 102 ? -3.142 2.093 -6.457 1.00 91.19 102 GLY A O 1
ATOM 809 N N . LEU A 1 103 ? -3.618 1.651 -4.301 1.00 92.19 103 LEU A N 1
ATOM 810 C CA . LEU A 1 103 ? -2.540 0.675 -4.106 1.00 92.19 103 LEU A CA 1
ATOM 811 C C . LEU A 1 103 ? -2.775 -0.603 -4.911 1.00 92.19 103 LEU A C 1
ATOM 813 O O . LEU A 1 103 ? -1.835 -1.113 -5.507 1.00 92.19 103 LEU A O 1
ATOM 817 N N . LEU A 1 104 ? -4.017 -1.087 -4.976 1.00 93.62 104 LEU A N 1
ATOM 818 C CA . LEU A 1 104 ? -4.356 -2.263 -5.782 1.00 93.62 104 LEU A CA 1
ATOM 819 C C . LEU A 1 104 ? -4.084 -2.016 -7.271 1.00 93.62 104 LEU A C 1
ATOM 821 O O . LEU A 1 104 ? -3.387 -2.806 -7.892 1.00 93.62 104 LEU A O 1
ATOM 825 N N . ARG A 1 105 ? -4.499 -0.863 -7.813 1.00 93.81 105 ARG A N 1
ATOM 826 C CA . ARG A 1 105 ? -4.172 -0.494 -9.202 1.00 93.81 105 ARG A CA 1
ATOM 827 C C . ARG A 1 105 ? -2.670 -0.378 -9.454 1.00 93.81 105 ARG A C 1
ATOM 829 O O . ARG A 1 105 ? -2.208 -0.741 -10.530 1.00 93.81 105 ARG A O 1
ATOM 836 N N . LEU A 1 106 ? -1.904 0.132 -8.487 1.00 94.06 106 LEU A N 1
ATOM 837 C CA . LEU A 1 106 ? -0.445 0.174 -8.599 1.00 94.06 106 LEU A CA 1
ATOM 838 C C . LEU A 1 106 ? 0.148 -1.240 -8.668 1.00 94.06 106 LEU A C 1
ATOM 840 O O . LEU A 1 106 ? 1.053 -1.493 -9.457 1.00 94.06 106 LEU A O 1
ATOM 844 N N . VAL A 1 107 ? -0.355 -2.152 -7.842 1.00 94.19 107 VAL A N 1
ATOM 845 C CA . VAL A 1 107 ? 0.056 -3.555 -7.846 1.00 94.19 107 VAL A CA 1
ATOM 846 C C . VAL A 1 107 ? -0.313 -4.228 -9.170 1.00 94.19 107 VAL A C 1
ATOM 848 O O . VAL A 1 107 ? 0.543 -4.884 -9.755 1.00 94.19 107 VAL A O 1
ATOM 851 N N . ASP A 1 108 ? -1.511 -3.993 -9.702 1.00 93.56 108 ASP A N 1
ATOM 852 C CA . ASP A 1 108 ? -1.918 -4.512 -11.013 1.00 93.56 108 ASP A CA 1
ATOM 853 C C . ASP A 1 108 ? -1.015 -3.976 -12.134 1.00 93.56 108 ASP A C 1
ATOM 855 O O . ASP A 1 108 ? -0.526 -4.736 -12.967 1.00 93.56 108 ASP A O 1
ATOM 859 N N . ARG A 1 109 ? -0.694 -2.677 -12.115 1.00 93.56 109 ARG A N 1
ATOM 860 C CA . ARG A 1 109 ? 0.268 -2.080 -13.054 1.00 93.56 109 ARG A CA 1
ATOM 861 C C . ARG A 1 109 ? 1.663 -2.690 -12.908 1.00 93.56 109 ARG A C 1
ATOM 863 O O . ARG A 1 109 ? 2.323 -2.974 -13.904 1.00 93.56 109 ARG A O 1
ATOM 870 N N . ALA A 1 110 ? 2.107 -2.939 -11.675 1.00 93.75 110 ALA A N 1
ATOM 871 C CA . ALA A 1 110 ? 3.362 -3.636 -11.411 1.00 93.75 110 ALA A CA 1
ATOM 872 C C . ALA A 1 110 ? 3.356 -5.051 -12.005 1.00 93.75 110 ALA A C 1
ATOM 874 O O . ALA A 1 110 ? 4.367 -5.482 -12.556 1.00 93.75 110 ALA A O 1
ATOM 875 N N . ALA A 1 111 ? 2.229 -5.764 -11.925 1.00 92.69 111 ALA A N 1
ATOM 876 C CA . ALA A 1 111 ? 2.067 -7.064 -12.561 1.00 92.69 111 ALA A CA 1
ATOM 877 C C . ALA A 1 111 ? 2.207 -6.955 -14.084 1.00 92.69 111 ALA A C 1
ATOM 879 O O . ALA A 1 111 ? 3.004 -7.697 -14.651 1.00 92.69 111 ALA A O 1
ATOM 880 N N . SER A 1 112 ? 1.533 -5.997 -14.728 1.00 90.62 112 SER A N 1
ATOM 881 C CA . SER A 1 112 ? 1.622 -5.781 -16.181 1.00 90.62 112 SER A CA 1
ATOM 882 C C . SER A 1 112 ? 3.053 -5.525 -16.654 1.00 90.62 112 SER A C 1
ATOM 884 O O . SER A 1 112 ? 3.498 -6.133 -17.621 1.00 90.62 112 SER A O 1
ATOM 886 N N . VAL A 1 113 ? 3.816 -4.694 -15.939 1.00 87.69 113 VAL A N 1
ATOM 887 C CA . VAL A 1 113 ? 5.228 -4.413 -16.262 1.00 87.69 113 VAL A CA 1
ATOM 888 C C . VAL A 1 113 ? 6.128 -5.618 -15.988 1.00 87.69 113 VAL A C 1
ATOM 890 O O . VAL A 1 113 ? 7.035 -5.919 -16.765 1.00 87.69 113 VAL A O 1
ATOM 893 N N . ALA A 1 114 ? 5.901 -6.321 -14.877 1.00 85.44 114 ALA A N 1
ATOM 894 C CA . ALA A 1 114 ? 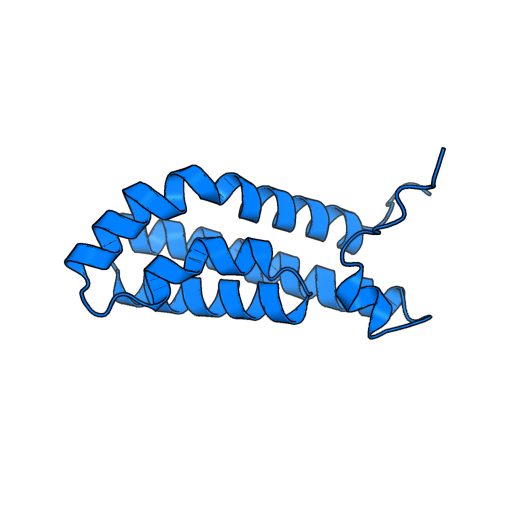6.681 -7.492 -14.488 1.00 85.44 114 ALA A CA 1
ATOM 895 C C . ALA A 1 114 ? 6.473 -8.678 -15.437 1.00 85.44 114 ALA A C 1
ATOM 897 O O . ALA A 1 114 ? 7.426 -9.392 -15.745 1.00 85.44 114 ALA A O 1
ATOM 898 N N . MET A 1 115 ? 5.231 -8.875 -15.877 1.00 80.75 115 MET A N 1
ATOM 899 C CA . MET A 1 115 ? 4.824 -9.882 -16.856 1.00 80.75 115 MET A CA 1
ATOM 900 C C . MET A 1 115 ? 5.025 -9.413 -18.296 1.00 80.75 115 MET A C 1
ATOM 902 O O . MET A 1 115 ? 4.711 -10.195 -19.186 1.00 80.75 115 MET A O 1
ATOM 906 N N . GLY A 1 116 ? 5.509 -8.169 -18.466 1.00 68.00 116 GLY A N 1
ATOM 907 C CA . GLY A 1 116 ? 5.667 -7.395 -19.694 1.00 68.00 116 GLY A CA 1
ATOM 908 C C . GLY A 1 116 ? 5.277 -8.156 -20.935 1.00 68.00 116 GLY A C 1
ATOM 909 O O . GLY A 1 116 ? 6.046 -9.017 -21.332 1.00 68.00 116 GLY A O 1
ATOM 910 N N . GLU A 1 117 ? 4.113 -7.844 -21.507 1.00 50.69 117 GLU A N 1
ATOM 911 C CA . GLU A 1 117 ? 3.763 -8.326 -22.841 1.00 50.69 117 GLU A CA 1
ATOM 912 C C . GLU A 1 117 ? 4.126 -9.808 -23.048 1.00 50.69 117 GLU A C 1
ATOM 914 O O . GLU A 1 117 ? 5.011 -10.151 -23.824 1.00 50.69 117 GLU A O 1
ATOM 919 N N . ALA A 1 118 ? 3.392 -10.730 -22.425 1.00 37.69 118 ALA A N 1
ATOM 920 C CA . ALA A 1 118 ? 3.408 -12.130 -22.865 1.00 37.69 118 ALA A CA 1
ATOM 921 C C . ALA A 1 118 ? 2.943 -12.312 -24.343 1.00 37.69 118 ALA A C 1
ATOM 923 O O . ALA A 1 118 ? 2.791 -13.444 -24.791 1.00 37.69 118 ALA A O 1
ATOM 924 N N . PHE A 1 119 ? 2.704 -11.217 -25.085 1.00 36.22 119 PHE A N 1
ATOM 925 C CA . PHE A 1 119 ? 2.168 -11.147 -26.447 1.00 36.22 119 PHE A CA 1
ATOM 926 C C . PHE A 1 119 ? 2.637 -9.902 -27.241 1.00 36.22 119 PHE A C 1
ATOM 928 O O . PHE A 1 119 ? 1.814 -9.273 -27.906 1.00 36.22 119 PHE A O 1
ATOM 935 N N . ALA A 1 120 ? 3.919 -9.530 -27.194 1.00 33.03 120 ALA A N 1
ATOM 936 C CA . ALA A 1 120 ? 4.503 -8.627 -28.198 1.00 33.03 120 ALA A CA 1
ATOM 937 C C . ALA A 1 120 ? 5.705 -9.281 -28.886 1.00 33.03 120 ALA A C 1
ATOM 939 O O . ALA A 1 120 ? 6.541 -9.880 -28.170 1.00 33.03 120 ALA A O 1
#

Sequence (120 aa):
MADDTDGDFAELSRWLPHDAARVRRIVAAFHRITVRDLLSMEHAAARGDWGEVRRLAERISMGCKHVGETRAAACLAPLLETQYEVSLKALYFAWYAPRRGGLLRLVDRAASVAMGEAFA

Foldseek 3Di:
DPPPPPPQLVVQCVVVPPPLVVLLVLLLVLLVLLVVLVVVLVVCLVVLVLVSVLVSLVVNLVSCVVSVNNVLSVLSVQLNPDPDSVSNNVCCVVRNPVVCVVVVVSSVSSVCSNVPCPPD